Protein AF-A0A951DWJ8-F1 (afdb_monomer)

Radius of gyration: 20.62 Å; Cα contacts (8 Å, |Δi|>4): 208; chains: 1; bounding box: 48×26×53 Å

Solvent-accessible surface area (backbone atoms only — not comparable to f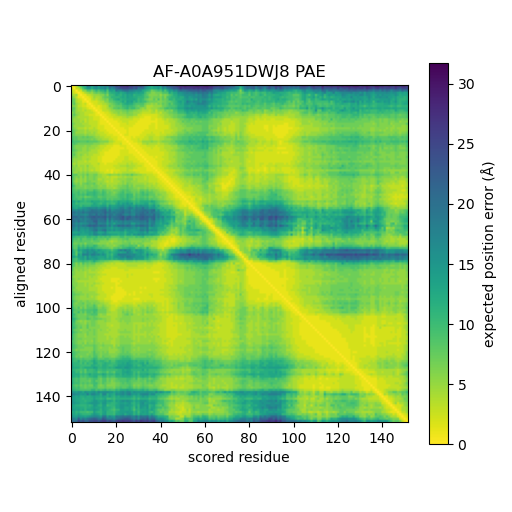ull-atom values): 9234 Å² total; per-residue (Å²): 127,90,69,82,64,92,55,100,53,69,90,73,55,72,63,57,41,81,41,41,30,18,66,40,88,88,47,69,80,45,73,48,76,40,51,54,81,75,57,70,46,52,50,75,41,76,47,38,56,50,19,37,93,81,66,75,49,86,77,86,77,83,63,33,48,64,56,92,42,63,52,74,41,66,50,40,96,85,71,39,35,66,57,48,49,52,54,48,25,62,74,69,64,32,61,41,73,55,82,70,72,86,80,65,48,58,62,52,52,30,51,50,38,48,49,54,52,52,51,49,35,72,74,62,37,84,85,64,64,84,73,84,50,50,51,39,59,74,68,68,52,33,51,54,42,40,65,79,45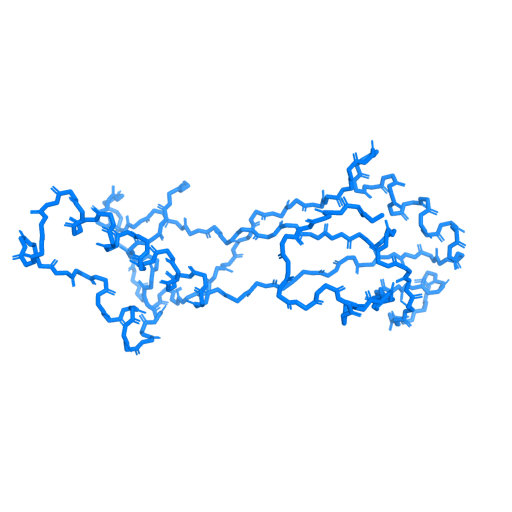,52,74,108

Mean predicted aligned error: 7.25 Å

Sequence (152 aa):
MYFDLPSRRRNERPKLLPLKVKLTPDAEWSFIDVDQEVYPFLVLLPLFRMPDDLSGYTTSGNRGAVAQRFWIRGASFRDGITRHLDILAAKLKVAAIEPQGSASVPEFIRMLAKIAHAFAVAELGLNAFSPLLMPIIRDDETSNCAQHIGGV

Nearest PDB structures (foldseek):
  7tlf-assembly2_E  TM=2.782E-01  e=8.688E+00  Proteomonas sulcata

pLDDT: mean 84.71, std 10.57, range [49.44, 98.06]

Secondary structure (DSSP, 8-state):
-------TTGGG--SEEEEEEESSTTSPEEEEEEETTT--EEEEEEE-PPPHHHH-----S---S--SEEEEEEE-TTT-HHHHHHHHHHHHT-SEEE------HHHHHHHHHHHHHHHHHHHH-TTSS--TTHHHHHS---TTGGGTS---

Structure (mmCIF, N/CA/C/O backbone):
data_AF-A0A951DWJ8-F1
#
_entry.id   AF-A0A951DWJ8-F1
#
loop_
_atom_site.group_PDB
_atom_site.id
_atom_site.type_symbol
_atom_site.label_atom_id
_atom_site.label_alt_id
_atom_site.label_comp_id
_atom_site.label_asym_id
_atom_site.label_entity_id
_atom_site.label_seq_id
_atom_site.pdbx_PDB_ins_code
_atom_site.Cartn_x
_atom_site.Cartn_y
_atom_site.Cartn_z
_atom_site.occupancy
_atom_site.B_iso_or_equiv
_atom_site.auth_seq_id
_atom_site.auth_comp_id
_atom_site.auth_asym_id
_atom_site.auth_atom_id
_atom_site.pdbx_PDB_model_num
ATOM 1 N N . MET A 1 1 ? -9.787 -5.266 -21.535 1.00 49.44 1 MET A N 1
ATOM 2 C CA . MET A 1 1 ? -9.957 -4.562 -20.241 1.00 49.44 1 MET A CA 1
ATOM 3 C C . MET A 1 1 ? -9.661 -5.526 -19.092 1.00 49.44 1 MET A C 1
ATOM 5 O O . MET A 1 1 ? -10.493 -6.368 -18.790 1.00 49.44 1 MET A O 1
ATOM 9 N N . TYR A 1 2 ? -8.466 -5.457 -18.496 1.00 51.22 2 TYR A N 1
ATOM 10 C CA . TYR A 1 2 ? -7.909 -6.560 -17.690 1.00 51.22 2 TYR A CA 1
ATOM 11 C C . TYR A 1 2 ? -8.561 -6.784 -16.308 1.00 51.22 2 TYR A C 1
ATOM 13 O O . TYR A 1 2 ? -8.383 -7.841 -15.720 1.00 51.22 2 TYR A O 1
ATOM 21 N N . PHE A 1 3 ? -9.338 -5.829 -15.790 1.00 58.72 3 PHE A N 1
ATOM 22 C CA . PHE A 1 3 ? -9.791 -5.901 -14.395 1.00 58.72 3 PHE A CA 1
ATOM 23 C C . PHE A 1 3 ? -11.293 -5.8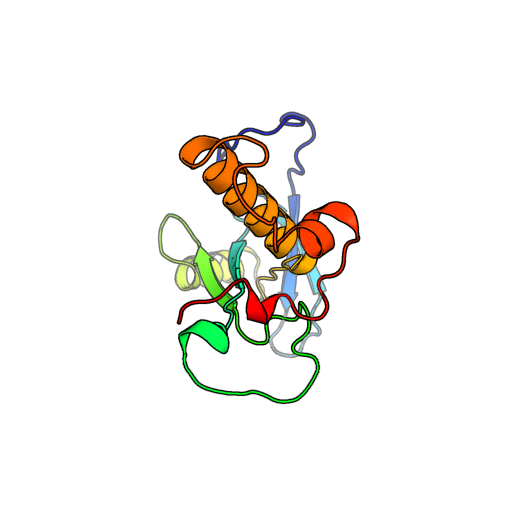96 -14.185 1.00 58.72 3 PHE A C 1
ATOM 25 O O . PHE A 1 3 ? -11.727 -6.324 -13.125 1.00 58.72 3 PHE A O 1
ATOM 32 N N . ASP A 1 4 ? -12.054 -5.339 -15.133 1.00 66.00 4 ASP A N 1
ATOM 33 C CA . ASP A 1 4 ? -13.492 -5.034 -15.022 1.00 66.00 4 ASP A CA 1
ATOM 34 C C . ASP A 1 4 ? -13.969 -4.618 -13.613 1.00 66.00 4 ASP A C 1
ATOM 36 O O . ASP A 1 4 ? -15.118 -4.827 -13.233 1.00 66.00 4 ASP A O 1
ATOM 40 N N . LEU A 1 5 ? -13.068 -4.022 -12.817 1.00 71.25 5 LEU A N 1
ATOM 41 C CA . LEU A 1 5 ? -13.343 -3.755 -11.417 1.00 71.25 5 LEU A CA 1
ATOM 42 C C . LEU A 1 5 ? -14.480 -2.742 -11.360 1.00 71.25 5 LEU A C 1
ATOM 44 O O . LEU A 1 5 ? -14.496 -1.814 -12.181 1.00 71.25 5 LEU A O 1
ATOM 48 N N . PRO A 1 6 ? -15.421 -2.872 -10.415 1.00 76.25 6 PRO A N 1
ATOM 49 C CA . PRO A 1 6 ? -16.491 -1.905 -10.271 1.00 76.25 6 PRO A CA 1
ATOM 50 C C . PRO A 1 6 ? -15.894 -0.507 -10.102 1.00 76.25 6 PRO A C 1
ATOM 52 O O . PRO A 1 6 ? -15.059 -0.264 -9.235 1.00 76.25 6 PRO A O 1
ATOM 55 N N . SER A 1 7 ? -16.303 0.435 -10.947 1.00 78.81 7 SER A N 1
ATOM 56 C CA . SER A 1 7 ? -15.951 1.841 -10.763 1.00 78.81 7 SER A CA 1
ATOM 57 C C . SER A 1 7 ? -17.158 2.693 -11.071 1.00 78.81 7 SER A C 1
ATOM 59 O O . SER A 1 7 ? -17.805 2.512 -12.102 1.00 78.81 7 SER A O 1
ATOM 61 N N . ARG A 1 8 ? -17.398 3.679 -10.207 1.00 83.56 8 ARG A N 1
ATOM 62 C CA . ARG A 1 8 ? -18.429 4.702 -10.410 1.00 83.56 8 ARG A CA 1
ATOM 63 C C . ARG A 1 8 ? -18.124 5.597 -11.621 1.00 83.56 8 ARG A C 1
ATOM 65 O O . ARG A 1 8 ? -19.014 6.294 -12.081 1.00 83.56 8 ARG A O 1
ATOM 72 N N . ARG A 1 9 ? -16.889 5.563 -12.143 1.00 85.06 9 ARG A N 1
ATOM 73 C CA . ARG A 1 9 ? -16.386 6.399 -13.247 1.00 85.06 9 ARG A CA 1
ATOM 74 C C . ARG A 1 9 ? -15.771 5.554 -14.370 1.00 85.06 9 ARG A C 1
ATOM 76 O O . ARG A 1 9 ? -14.640 5.776 -14.785 1.00 85.06 9 ARG A O 1
ATOM 83 N N . ARG A 1 10 ? -16.488 4.526 -14.846 1.00 82.38 10 ARG A N 1
ATOM 84 C CA . ARG A 1 10 ? -15.976 3.577 -15.861 1.00 82.38 10 ARG A CA 1
ATOM 85 C C . ARG A 1 10 ? -15.548 4.251 -17.171 1.00 82.38 10 ARG A C 1
ATOM 87 O O . ARG A 1 10 ? -14.525 3.865 -17.728 1.00 82.38 10 ARG A O 1
ATOM 94 N N . ASN A 1 11 ? -16.301 5.254 -17.621 1.00 84.31 11 ASN A N 1
ATOM 95 C CA . ASN A 1 11 ? -16.053 5.953 -18.887 1.00 84.31 11 ASN A CA 1
ATOM 96 C C . ASN A 1 11 ? -14.949 7.021 -18.788 1.00 84.31 11 ASN A C 1
ATOM 98 O O . ASN A 1 11 ? -14.419 7.435 -19.810 1.00 84.31 11 ASN A O 1
ATOM 102 N N . GLU A 1 12 ? -14.582 7.435 -17.572 1.00 86.62 12 GLU A N 1
ATOM 103 C CA . GLU A 1 12 ? -13.548 8.450 -17.307 1.00 86.62 12 GLU A CA 1
ATOM 104 C C . GLU A 1 12 ? -12.203 7.819 -16.909 1.00 86.62 12 GLU A C 1
ATOM 106 O O . GLU A 1 12 ? -11.296 8.508 -16.446 1.00 86.62 12 GLU A O 1
ATOM 111 N N . ARG A 1 13 ? -12.062 6.493 -17.033 1.00 82.38 13 ARG A N 1
ATOM 112 C CA . ARG A 1 13 ? -10.821 5.812 -16.653 1.00 82.38 13 ARG A CA 1
ATOM 113 C C . ARG A 1 13 ? -9.667 6.267 -17.551 1.00 82.38 13 ARG A C 1
ATOM 115 O O . ARG A 1 13 ? -9.837 6.289 -18.775 1.00 82.38 13 ARG A O 1
ATOM 122 N N . PRO A 1 14 ? -8.488 6.563 -16.977 1.00 87.94 14 PRO A N 1
ATOM 123 C CA . PRO A 1 14 ? -7.316 6.895 -17.769 1.00 87.94 14 PRO A CA 1
ATOM 124 C C . PRO A 1 14 ? -6.957 5.713 -18.675 1.00 87.94 14 PRO A C 1
ATOM 126 O O . PRO A 1 14 ? -6.892 4.567 -18.235 1.00 87.94 14 PRO A O 1
ATOM 129 N N . LYS A 1 15 ? -6.762 5.992 -19.967 1.00 89.25 15 LYS A N 1
ATOM 130 C CA . LYS A 1 15 ? -6.335 4.974 -20.941 1.00 89.25 15 LYS A CA 1
ATOM 131 C C . LYS A 1 15 ? -4.836 4.708 -20.853 1.00 89.25 15 LYS A C 1
ATOM 133 O O . LYS A 1 15 ? -4.413 3.577 -21.068 1.00 89.25 15 LYS A O 1
ATOM 138 N N . LEU A 1 16 ? -4.080 5.746 -20.508 1.00 92.88 16 LEU A N 1
ATOM 139 C CA . LEU A 1 16 ? -2.637 5.727 -20.343 1.00 92.88 16 LEU A CA 1
ATOM 140 C C . LEU A 1 16 ? -2.283 6.000 -18.882 1.00 92.88 16 LEU A C 1
ATOM 142 O O . LEU A 1 16 ? -2.968 6.777 -18.214 1.00 92.88 16 LEU A O 1
ATOM 146 N N . LEU A 1 17 ? -1.230 5.355 -18.399 1.00 91.38 17 LEU A N 1
ATOM 147 C CA . LEU A 1 17 ? -0.702 5.516 -17.051 1.00 91.38 17 LEU A CA 1
ATOM 148 C C . LEU A 1 17 ? 0.803 5.819 -17.119 1.00 91.38 17 LEU A C 1
ATOM 150 O O . LEU A 1 17 ? 1.507 5.166 -17.897 1.00 91.38 17 LEU A O 1
ATOM 154 N N . PRO A 1 18 ? 1.308 6.753 -16.294 1.00 93.88 18 PRO A N 1
ATOM 155 C CA . PRO A 1 18 ? 2.718 7.107 -16.288 1.00 93.88 18 PRO A CA 1
ATOM 156 C C . PRO A 1 18 ? 3.539 5.981 -15.656 1.00 93.88 18 PRO A C 1
ATOM 158 O O . PRO A 1 18 ? 3.323 5.581 -14.506 1.00 93.88 18 PRO A O 1
ATOM 161 N N . LEU A 1 19 ? 4.495 5.458 -16.415 1.00 93.62 19 LEU A N 1
ATOM 162 C CA . LEU A 1 19 ? 5.419 4.415 -15.999 1.00 93.62 19 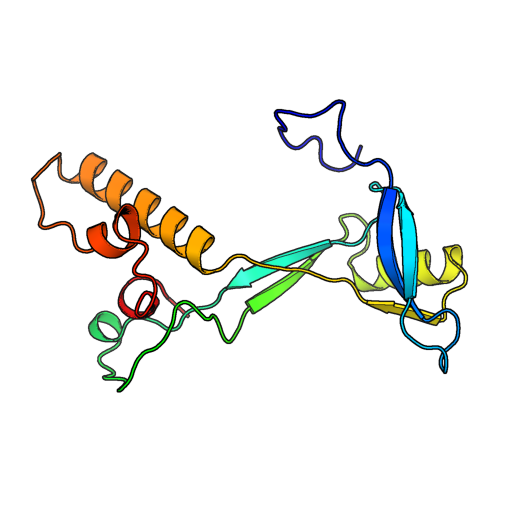LEU A CA 1
ATOM 163 C C . LEU A 1 19 ? 6.821 4.997 -15.850 1.00 93.62 19 LEU A C 1
ATOM 165 O O . LEU A 1 19 ? 7.350 5.606 -16.780 1.00 93.62 19 LEU A O 1
ATOM 169 N N . LYS A 1 20 ? 7.431 4.785 -14.683 1.00 96.38 20 LYS A N 1
ATOM 170 C CA . LYS A 1 20 ? 8.785 5.256 -14.399 1.00 96.38 20 LYS A CA 1
ATOM 171 C C . LYS A 1 20 ? 9.821 4.328 -15.035 1.00 96.38 20 LYS A C 1
ATOM 173 O O . LYS A 1 20 ? 9.809 3.119 -14.795 1.00 96.38 20 LYS A O 1
ATOM 178 N N . VAL A 1 21 ? 10.715 4.891 -15.844 1.00 97.25 21 VAL A N 1
ATOM 179 C CA . VAL A 1 21 ? 11.679 4.144 -16.665 1.00 97.25 21 VAL A CA 1
ATOM 180 C C . VAL A 1 21 ? 13.049 4.811 -16.727 1.00 97.25 21 VAL A C 1
ATOM 182 O O . VAL A 1 21 ? 13.182 6.023 -16.545 1.00 97.25 21 VAL A O 1
ATOM 185 N N . LYS A 1 22 ? 14.064 4.013 -17.053 1.00 98.06 22 LYS A N 1
ATOM 186 C CA . LYS A 1 22 ? 15.365 4.483 -17.537 1.00 98.06 22 LYS A CA 1
ATOM 187 C C . LYS A 1 22 ? 15.482 4.211 -19.028 1.00 98.06 22 LYS A C 1
ATOM 189 O O . LYS A 1 22 ? 15.389 3.057 -19.440 1.00 98.06 22 LYS A O 1
ATOM 194 N N . LEU A 1 23 ? 15.723 5.245 -19.832 1.00 95.81 23 LEU A N 1
ATOM 195 C CA . LEU A 1 23 ? 15.866 5.093 -21.287 1.00 95.81 23 LEU A CA 1
ATOM 196 C C . LEU A 1 23 ? 17.153 4.338 -21.661 1.00 95.81 23 LEU A C 1
ATOM 198 O O . LEU A 1 23 ? 17.124 3.453 -22.509 1.00 95.81 23 LEU A O 1
ATOM 202 N N . THR A 1 24 ? 18.258 4.631 -20.979 1.00 96.38 24 THR A N 1
ATOM 203 C CA . THR A 1 24 ? 19.537 3.905 -21.063 1.00 96.38 24 THR A CA 1
ATOM 204 C C . THR A 1 24 ? 20.021 3.558 -19.647 1.00 96.38 24 THR A C 1
ATOM 206 O O . THR A 1 24 ? 19.495 4.126 -18.686 1.00 96.38 24 THR A O 1
ATOM 209 N N . PRO A 1 25 ? 20.992 2.640 -19.464 1.00 95.38 25 PRO A N 1
ATOM 210 C CA . PRO A 1 25 ? 21.466 2.259 -18.126 1.00 95.38 25 PRO A CA 1
ATOM 211 C C . PRO A 1 25 ? 21.935 3.451 -17.270 1.00 95.38 25 PRO A C 1
ATOM 213 O O . PRO A 1 25 ? 21.629 3.518 -16.072 1.00 95.38 25 PRO A O 1
ATOM 216 N N . ASP A 1 26 ? 22.583 4.421 -17.920 1.00 96.81 26 ASP A N 1
ATOM 217 C CA . ASP A 1 26 ? 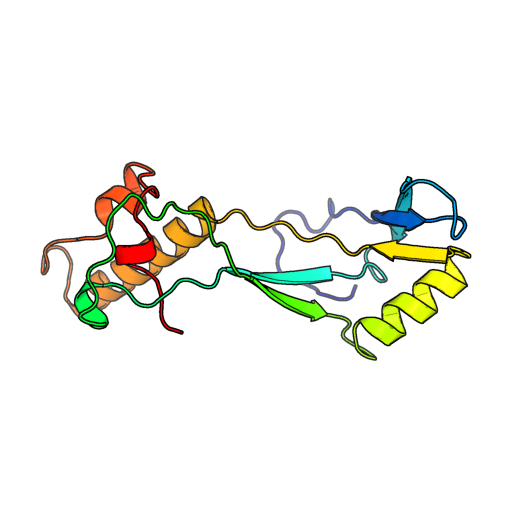23.171 5.612 -17.294 1.00 96.81 26 ASP A CA 1
ATOM 218 C C . ASP A 1 26 ? 22.234 6.832 -17.288 1.00 96.81 26 ASP A C 1
ATOM 220 O O . ASP A 1 26 ? 22.588 7.879 -16.753 1.00 96.81 26 ASP A O 1
ATOM 224 N N . ALA A 1 27 ? 21.040 6.725 -17.879 1.00 96.62 27 ALA A N 1
ATOM 225 C CA . ALA A 1 27 ? 20.072 7.815 -17.877 1.00 96.62 27 ALA A CA 1
ATOM 226 C C . ALA A 1 27 ? 19.426 8.011 -16.498 1.00 96.62 27 ALA A C 1
ATOM 228 O O . ALA A 1 27 ? 19.246 7.069 -15.716 1.00 96.62 27 ALA A O 1
ATOM 229 N N . GLU A 1 28 ? 18.986 9.245 -16.259 1.00 97.69 28 GLU A N 1
ATOM 230 C CA . GLU A 1 28 ? 18.088 9.576 -15.160 1.00 97.69 28 GLU A CA 1
ATOM 231 C C . GLU A 1 28 ? 16.715 8.917 -15.331 1.00 97.69 28 GLU A C 1
ATOM 233 O O . GLU A 1 28 ? 16.264 8.601 -16.440 1.00 97.69 28 GLU A O 1
ATOM 238 N N . TRP A 1 29 ? 16.030 8.724 -14.205 1.00 96.94 29 TRP A N 1
ATOM 239 C CA . TRP A 1 29 ? 14.657 8.238 -14.222 1.00 96.94 29 TRP A CA 1
ATOM 240 C C . TRP A 1 29 ? 13.723 9.271 -14.853 1.00 96.94 29 TRP A C 1
ATOM 242 O O . TRP A 1 29 ? 13.735 10.449 -14.503 1.00 96.94 29 TRP A O 1
ATOM 252 N N . SER A 1 30 ? 12.860 8.803 -15.744 1.00 97.12 30 SER A N 1
ATOM 253 C CA . SER A 1 30 ? 11.838 9.604 -16.419 1.00 97.12 30 SER A CA 1
ATOM 254 C C . SER A 1 30 ? 10.511 8.849 -16.444 1.00 97.12 30 SER A C 1
ATOM 256 O O . SER A 1 30 ? 10.431 7.712 -15.976 1.00 97.12 30 SER A O 1
ATOM 258 N N . PHE A 1 31 ? 9.461 9.481 -16.963 1.00 96.62 31 PHE A N 1
ATOM 259 C CA . PHE A 1 31 ? 8.147 8.862 -17.106 1.00 96.62 31 PHE A CA 1
ATOM 260 C C . PHE A 1 31 ? 7.767 8.755 -18.575 1.00 96.62 31 PHE A C 1
ATOM 262 O O . PHE A 1 31 ? 7.964 9.697 -19.344 1.00 96.62 31 PHE A O 1
ATOM 269 N N . ILE A 1 32 ? 7.193 7.614 -18.939 1.00 95.69 32 ILE A N 1
ATOM 270 C CA . ILE A 1 32 ? 6.546 7.398 -20.231 1.00 95.69 32 ILE A CA 1
ATOM 271 C C . ILE A 1 32 ? 5.122 6.906 -20.007 1.00 95.69 32 ILE A C 1
ATOM 273 O O . ILE A 1 32 ? 4.866 6.110 -19.105 1.00 95.69 32 ILE A O 1
ATOM 277 N N . ASP A 1 33 ? 4.198 7.367 -20.836 1.00 95.50 33 ASP A N 1
ATOM 278 C CA . ASP A 1 33 ? 2.810 6.929 -20.780 1.00 95.50 33 ASP A CA 1
ATOM 279 C C . ASP A 1 33 ? 2.650 5.578 -21.483 1.00 95.50 33 ASP A C 1
ATOM 281 O O . ASP A 1 33 ? 3.075 5.399 -22.626 1.00 95.50 33 ASP A O 1
ATOM 285 N N . VAL A 1 34 ? 2.024 4.614 -20.805 1.00 92.50 34 VAL A N 1
ATOM 286 C CA . VAL A 1 34 ? 1.741 3.281 -21.360 1.00 92.50 34 VA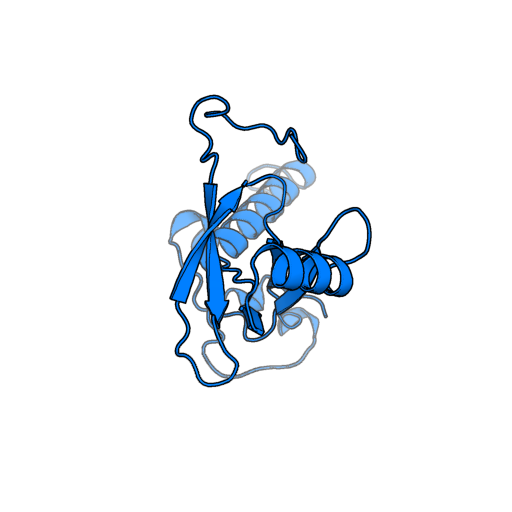L A CA 1
ATOM 287 C C . VAL A 1 34 ? 0.273 2.921 -21.187 1.00 92.50 34 VAL A C 1
ATOM 289 O O . VAL A 1 34 ? -0.376 3.374 -20.244 1.00 92.50 34 VAL A O 1
ATOM 292 N N . ASP A 1 35 ? -0.257 2.076 -22.071 1.00 90.75 35 ASP A N 1
ATOM 293 C CA . ASP A 1 35 ? -1.636 1.602 -21.960 1.00 90.75 35 ASP A CA 1
ATOM 294 C C . ASP A 1 35 ? -1.898 0.938 -20.604 1.00 90.75 35 ASP A C 1
ATOM 296 O O . ASP A 1 35 ? -1.147 0.064 -20.159 1.00 90.75 35 ASP A O 1
ATOM 300 N N . GLN A 1 36 ? -3.031 1.280 -19.986 1.00 86.25 36 GLN A N 1
ATOM 301 C CA . GLN A 1 36 ? -3.465 0.693 -18.713 1.00 86.25 36 GLN A CA 1
ATOM 302 C C . GLN A 1 36 ? -3.521 -0.846 -18.749 1.00 86.25 36 GLN A C 1
ATOM 304 O O . GLN A 1 36 ? -3.425 -1.494 -17.713 1.00 86.25 36 GLN A O 1
ATOM 309 N N . GLU A 1 37 ? -3.693 -1.449 -19.932 1.00 83.25 37 GLU A N 1
ATOM 310 C CA . GLU A 1 37 ? -3.798 -2.904 -20.093 1.00 83.25 37 GLU A CA 1
ATOM 311 C C . GLU A 1 37 ? -2.462 -3.634 -19.934 1.00 83.25 37 GLU A C 1
ATOM 313 O O . GLU A 1 37 ? -2.458 -4.828 -19.636 1.00 83.25 37 GLU A O 1
ATOM 318 N N . VAL A 1 38 ? -1.343 -2.932 -20.127 1.00 85.31 38 VAL A N 1
ATOM 319 C CA . VAL A 1 38 ? 0.013 -3.478 -19.964 1.00 85.31 38 VAL A CA 1
ATOM 320 C C . VAL A 1 38 ? 0.729 -2.896 -18.748 1.00 85.31 38 VAL A C 1
ATOM 322 O O . VAL A 1 38 ? 1.869 -3.273 -18.481 1.00 85.31 38 VAL A O 1
ATOM 325 N N . TYR A 1 39 ? 0.088 -1.993 -18.007 1.00 88.12 39 TYR A N 1
ATOM 326 C CA . TYR A 1 39 ? 0.700 -1.337 -16.861 1.00 88.12 39 TYR A CA 1
ATOM 327 C C . TYR A 1 39 ? 0.988 -2.341 -15.727 1.00 88.12 39 TYR A C 1
ATOM 329 O O . TYR A 1 39 ? 0.068 -3.035 -15.278 1.00 88.12 39 TYR A O 1
ATOM 337 N N . PRO A 1 40 ? 2.241 -2.445 -15.242 1.00 87.25 40 PRO A N 1
ATOM 338 C CA . PRO A 1 40 ? 2.562 -3.273 -14.086 1.00 87.25 40 PRO A CA 1
ATOM 339 C C . PRO A 1 40 ? 2.053 -2.606 -12.806 1.00 87.25 40 PRO A C 1
ATOM 341 O O . PRO A 1 40 ? 2.274 -1.418 -12.600 1.00 87.25 40 PRO A O 1
ATOM 344 N N . PHE A 1 41 ? 1.431 -3.361 -11.903 1.00 81.75 41 PHE A N 1
ATOM 345 C CA . PHE A 1 41 ? 0.973 -2.819 -10.622 1.00 81.75 41 PHE A CA 1
ATOM 346 C C . PHE A 1 41 ? 1.500 -3.638 -9.444 1.00 81.75 41 PHE A C 1
ATOM 348 O O . PHE A 1 41 ? 1.787 -4.837 -9.542 1.00 81.75 41 PHE A O 1
ATOM 355 N N . LEU A 1 42 ? 1.636 -2.951 -8.313 1.00 85.56 42 LEU A N 1
ATOM 356 C CA . LEU A 1 42 ? 2.030 -3.535 -7.041 1.00 85.56 42 LEU A CA 1
ATOM 357 C C . LEU A 1 42 ? 0.812 -3.584 -6.122 1.00 85.56 42 LEU A C 1
ATOM 359 O O . LEU A 1 42 ? 0.118 -2.585 -5.942 1.00 85.56 42 LEU A O 1
ATOM 363 N N . VAL A 1 43 ? 0.580 -4.739 -5.508 1.00 83.88 43 VAL A N 1
ATOM 364 C CA . VAL A 1 43 ? -0.312 -4.851 -4.356 1.00 83.88 43 VAL A CA 1
ATOM 365 C C . VAL A 1 43 ? 0.537 -4.675 -3.108 1.00 83.88 43 VAL A C 1
ATOM 367 O O . VAL A 1 43 ? 1.491 -5.426 -2.885 1.00 83.88 43 VAL A O 1
ATOM 370 N N . LEU A 1 44 ? 0.192 -3.663 -2.317 1.00 85.56 44 LEU A N 1
ATOM 371 C CA . LEU A 1 44 ? 0.857 -3.322 -1.069 1.00 85.56 44 LEU A CA 1
ATOM 372 C C . LEU A 1 44 ? -0.088 -3.603 0.094 1.00 85.56 44 LEU A C 1
ATOM 374 O O . LEU A 1 44 ? -1.211 -3.103 0.114 1.00 85.56 44 LEU A O 1
ATOM 378 N N . LEU A 1 45 ? 0.385 -4.362 1.077 1.00 85.31 45 LEU A N 1
ATOM 379 C CA . LEU A 1 45 ? -0.294 -4.528 2.357 1.00 85.31 45 LEU A CA 1
ATOM 380 C C . LEU A 1 45 ? 0.646 -4.085 3.481 1.00 85.31 45 LEU A C 1
ATOM 382 O O . LEU A 1 45 ? 1.736 -4.652 3.601 1.00 85.31 45 LEU A O 1
ATOM 386 N N . PRO A 1 46 ? 0.276 -3.075 4.289 1.00 85.44 46 PRO A N 1
ATOM 387 C CA . PRO A 1 46 ? 1.082 -2.685 5.437 1.00 85.44 46 PRO A CA 1
ATOM 388 C C . PRO A 1 46 ? 1.117 -3.828 6.455 1.00 85.44 46 PRO A C 1
ATOM 390 O O . PRO A 1 46 ? 0.088 -4.424 6.773 1.00 85.44 46 PRO A O 1
ATOM 393 N N . LEU A 1 47 ? 2.310 -4.135 6.959 1.00 83.25 47 LEU A N 1
ATOM 394 C CA . LEU A 1 47 ? 2.517 -5.137 7.996 1.00 83.25 47 LEU A CA 1
ATOM 395 C C . LEU A 1 47 ? 2.761 -4.438 9.329 1.00 83.25 47 LEU A C 1
ATOM 397 O O . LEU A 1 47 ? 3.743 -3.711 9.492 1.00 83.25 47 LEU A O 1
ATOM 401 N N . PHE A 1 48 ? 1.885 -4.715 10.288 1.00 80.38 48 PHE A N 1
ATOM 402 C CA . PHE A 1 48 ? 2.011 -4.247 11.662 1.00 80.38 48 PHE A CA 1
ATOM 403 C C . PHE A 1 48 ? 2.393 -5.411 12.573 1.00 80.38 48 PHE A C 1
ATOM 405 O O . PHE A 1 48 ? 1.934 -6.541 12.386 1.00 80.38 48 PHE A O 1
ATOM 412 N N . ARG A 1 49 ? 3.246 -5.129 13.561 1.00 77.44 49 ARG A N 1
ATOM 413 C CA . ARG A 1 49 ? 3.555 -6.092 14.625 1.00 77.44 49 ARG A CA 1
ATOM 414 C C . ARG A 1 49 ? 2.306 -6.361 15.457 1.00 77.44 49 ARG A C 1
ATOM 416 O O . ARG A 1 49 ? 1.443 -5.496 15.545 1.00 77.44 49 ARG A O 1
ATOM 423 N N . MET A 1 50 ? 2.245 -7.541 16.070 1.00 83.25 50 MET A N 1
ATOM 424 C CA . MET A 1 50 ? 1.196 -7.871 17.033 1.00 83.25 50 MET A CA 1
ATOM 425 C C . MET A 1 50 ? 1.118 -6.796 18.137 1.00 83.25 50 MET A C 1
ATOM 427 O O . MET A 1 50 ? 2.176 -6.364 18.609 1.00 83.25 50 MET A O 1
ATOM 431 N N . PRO A 1 51 ? -0.092 -6.374 18.554 1.00 84.25 51 PRO A N 1
ATOM 432 C CA . PRO A 1 51 ? -0.269 -5.492 19.699 1.00 84.25 51 PRO A CA 1
ATOM 433 C C . PRO A 1 51 ? 0.437 -5.983 20.963 1.00 84.25 51 PRO A C 1
ATOM 435 O O . PRO A 1 51 ? 0.566 -7.188 21.201 1.00 84.25 51 PRO A O 1
ATOM 438 N N . ASP A 1 52 ? 0.860 -5.036 21.795 1.00 83.69 52 ASP A N 1
ATOM 439 C CA . ASP A 1 52 ? 1.609 -5.318 23.026 1.00 83.69 52 ASP A CA 1
ATOM 440 C C . ASP A 1 52 ? 0.752 -6.123 24.007 1.00 83.69 52 ASP A C 1
ATOM 442 O O . ASP A 1 52 ? 1.181 -7.166 24.495 1.00 83.69 52 ASP A O 1
ATOM 446 N N . ASP A 1 53 ? -0.510 -5.723 24.169 1.00 81.38 53 ASP A N 1
ATOM 447 C CA . ASP A 1 53 ? -1.478 -6.390 25.047 1.00 81.38 53 ASP A CA 1
ATOM 448 C C . ASP A 1 53 ? -1.724 -7.862 24.675 1.00 81.38 53 ASP A C 1
ATOM 450 O O . ASP A 1 53 ? -2.072 -8.669 25.533 1.00 81.38 53 ASP A O 1
ATOM 454 N N . LEU A 1 54 ? -1.526 -8.231 23.404 1.00 83.38 54 LEU A N 1
ATOM 455 C CA . LEU A 1 54 ? -1.695 -9.609 22.931 1.00 83.38 54 LEU A CA 1
ATOM 456 C C . LEU A 1 54 ? -0.385 -10.401 22.883 1.00 83.38 54 LEU A C 1
ATOM 458 O O . LEU A 1 54 ? -0.415 -11.629 22.830 1.00 83.38 54 LEU A O 1
ATOM 462 N N . SER A 1 55 ? 0.758 -9.719 22.859 1.00 82.62 55 SER A N 1
ATOM 463 C CA . SER A 1 55 ? 2.079 -10.344 22.737 1.00 82.62 55 SER A CA 1
ATOM 464 C C . SER A 1 55 ? 2.860 -10.384 24.052 1.00 82.62 55 SER A C 1
ATOM 466 O O . SER A 1 55 ? 3.851 -11.104 24.150 1.00 82.62 55 SER A O 1
ATOM 468 N N . GLY A 1 56 ? 2.427 -9.634 25.070 1.00 79.88 56 GLY A N 1
ATOM 469 C CA . GLY A 1 56 ? 3.093 -9.524 26.370 1.00 79.88 56 GLY A CA 1
ATOM 470 C C . GLY A 1 56 ? 4.366 -8.669 26.352 1.00 79.88 56 GLY A C 1
ATOM 471 O O . GLY A 1 56 ? 4.990 -8.481 27.396 1.00 79.88 56 GLY A O 1
ATOM 472 N N . TYR A 1 57 ? 4.760 -8.134 25.193 1.00 78.50 57 TYR A N 1
ATOM 473 C CA . TYR A 1 57 ? 5.876 -7.200 25.075 1.00 78.50 57 TYR A CA 1
ATOM 474 C C . TYR A 1 57 ? 5.394 -5.782 25.346 1.00 78.50 57 TYR A C 1
ATOM 476 O O . TYR A 1 57 ? 4.359 -5.386 24.837 1.00 78.50 57 TYR A O 1
ATOM 484 N N . THR A 1 58 ? 6.161 -4.991 26.091 1.00 76.44 58 THR A N 1
ATOM 485 C CA . THR A 1 58 ? 5.911 -3.551 26.247 1.00 76.44 58 THR A CA 1
ATOM 486 C C . THR A 1 58 ? 6.925 -2.778 25.421 1.00 76.44 58 THR A C 1
ATOM 488 O O . THR A 1 58 ? 8.114 -2.733 25.737 1.00 76.44 58 THR A O 1
ATOM 491 N N . THR A 1 59 ? 6.458 -2.170 24.337 1.00 71.62 59 THR A N 1
ATOM 492 C CA . THR A 1 59 ? 7.268 -1.300 23.488 1.00 71.62 59 THR A CA 1
ATOM 493 C C . THR A 1 59 ? 7.066 0.145 23.938 1.00 71.62 59 THR A C 1
ATOM 495 O O . THR A 1 59 ? 5.937 0.625 24.006 1.00 71.62 59 THR A O 1
ATOM 498 N N . SER A 1 60 ? 8.146 0.866 24.244 1.00 69.06 60 SER A N 1
ATOM 499 C CA . SER A 1 60 ? 8.060 2.289 24.589 1.00 69.06 60 SER A CA 1
ATOM 500 C C . SER A 1 60 ? 7.992 3.176 23.337 1.00 69.06 60 SER A C 1
ATOM 502 O O . SER A 1 60 ? 8.615 2.890 22.314 1.00 69.06 60 SER A O 1
ATOM 504 N N . GLY A 1 61 ? 7.250 4.285 23.432 1.00 68.25 61 GLY A N 1
ATOM 505 C CA . GLY A 1 61 ? 7.194 5.331 22.405 1.00 68.25 61 GLY A CA 1
ATOM 506 C C . GLY A 1 61 ? 5.978 5.286 21.473 1.00 68.25 61 GLY A C 1
ATOM 507 O O . GLY A 1 61 ? 5.144 4.383 21.518 1.00 68.25 61 GLY A O 1
ATOM 508 N N . ASN A 1 62 ? 5.870 6.317 20.632 1.00 63.75 62 ASN A N 1
ATOM 509 C CA . ASN A 1 62 ? 4.804 6.457 19.645 1.00 63.75 62 ASN A CA 1
ATOM 510 C C . ASN A 1 62 ? 5.120 5.591 18.414 1.00 63.75 62 ASN A C 1
ATOM 512 O O . ASN A 1 62 ? 6.131 5.818 17.748 1.00 63.75 62 ASN A O 1
ATOM 516 N N . ARG A 1 63 ? 4.280 4.591 18.122 1.00 70.31 63 ARG A N 1
ATOM 517 C CA . ARG A 1 63 ? 4.528 3.638 17.023 1.00 70.31 63 ARG A CA 1
ATOM 518 C C . ARG A 1 63 ? 4.098 4.151 15.650 1.00 70.31 63 ARG A C 1
ATOM 520 O O . ARG A 1 63 ? 4.545 3.613 14.640 1.00 70.31 63 ARG A O 1
ATOM 527 N N . GLY A 1 64 ? 3.319 5.226 15.609 1.00 65.25 64 GLY A N 1
ATOM 528 C CA . GLY A 1 64 ? 2.819 5.836 14.385 1.00 65.25 64 GLY A CA 1
ATOM 529 C C . GLY A 1 64 ? 1.766 4.989 13.665 1.00 65.25 64 GLY A C 1
ATOM 530 O O . GLY A 1 64 ? 1.642 3.781 13.861 1.00 65.25 64 GLY A O 1
ATOM 531 N N . ALA A 1 65 ? 1.095 5.632 12.709 1.00 63.09 65 ALA A N 1
ATOM 532 C CA . ALA A 1 65 ? 0.398 4.960 11.611 1.00 63.09 65 ALA A CA 1
ATOM 533 C C . ALA A 1 65 ? 1.370 4.380 10.572 1.00 63.09 65 ALA A C 1
ATOM 535 O O . ALA A 1 65 ? 0.954 3.814 9.567 1.00 63.09 65 ALA A O 1
ATOM 536 N N . VAL A 1 66 ? 2.675 4.596 10.751 1.00 65.25 66 VAL A N 1
ATOM 537 C CA . VAL A 1 66 ? 3.684 4.330 9.733 1.00 65.25 66 VAL A CA 1
ATOM 538 C C . VAL A 1 66 ? 4.033 2.849 9.750 1.00 65.25 66 VAL A C 1
ATOM 540 O O . VAL A 1 66 ? 4.719 2.357 10.644 1.00 65.25 66 VAL A O 1
ATOM 543 N N . ALA A 1 67 ? 3.599 2.134 8.717 1.00 71.00 67 ALA A N 1
ATOM 544 C CA . ALA A 1 67 ? 4.090 0.792 8.465 1.00 71.00 67 ALA A CA 1
ATOM 545 C C . ALA A 1 67 ? 5.533 0.872 7.943 1.00 71.00 67 ALA A C 1
ATOM 547 O O . ALA A 1 67 ? 5.786 1.368 6.848 1.00 71.00 67 ALA A O 1
ATOM 548 N N . GLN A 1 68 ? 6.490 0.367 8.724 1.00 68.62 68 GLN A N 1
ATOM 549 C CA . GLN A 1 68 ? 7.890 0.254 8.289 1.00 68.62 68 GLN A CA 1
ATOM 550 C C . GLN A 1 68 ? 8.107 -0.907 7.310 1.00 68.62 68 GLN A C 1
ATOM 552 O O . GLN A 1 68 ? 9.146 -0.995 6.659 1.00 68.62 68 GLN A O 1
ATOM 557 N N . ARG A 1 69 ? 7.146 -1.834 7.229 1.00 79.38 69 ARG A N 1
ATOM 558 C CA . ARG A 1 69 ? 7.214 -3.018 6.376 1.00 79.38 69 ARG A CA 1
ATOM 559 C C . ARG A 1 69 ? 5.914 -3.155 5.606 1.00 79.38 69 ARG A C 1
ATOM 561 O O . ARG A 1 69 ? 4.832 -3.037 6.173 1.00 79.38 69 ARG A O 1
ATOM 568 N N . PHE A 1 70 ? 6.044 -3.462 4.326 1.00 84.31 70 PHE A N 1
ATOM 569 C CA . PHE A 1 70 ? 4.928 -3.821 3.471 1.00 84.31 70 PHE A CA 1
ATOM 570 C C . PHE A 1 70 ? 5.157 -5.229 2.948 1.00 84.31 70 PHE A C 1
ATOM 572 O O . PHE A 1 70 ? 6.267 -5.588 2.551 1.00 84.31 70 PHE A O 1
ATOM 579 N N . TRP A 1 71 ? 4.097 -6.021 2.919 1.00 84.19 71 TRP A N 1
ATOM 580 C CA . TRP A 1 71 ? 4.044 -7.151 2.020 1.00 84.19 71 TRP A CA 1
ATOM 581 C C . TRP A 1 71 ? 3.760 -6.604 0.628 1.00 84.19 71 TRP A C 1
ATOM 583 O O . TRP A 1 71 ? 2.737 -5.958 0.395 1.00 84.19 71 TRP A O 1
ATOM 593 N N . ILE A 1 72 ? 4.706 -6.826 -0.277 1.00 83.94 72 ILE A N 1
ATOM 594 C CA . ILE A 1 72 ? 4.633 -6.355 -1.653 1.00 83.94 72 ILE A CA 1
ATOM 595 C C . ILE A 1 72 ? 4.480 -7.575 -2.545 1.00 83.94 72 ILE A C 1
ATOM 597 O O . ILE A 1 72 ? 5.292 -8.506 -2.504 1.00 83.94 72 ILE A O 1
ATOM 601 N N . ARG A 1 73 ? 3.453 -7.561 -3.387 1.00 80.81 73 ARG A N 1
ATOM 602 C CA . ARG A 1 73 ? 3.372 -8.458 -4.535 1.00 80.81 73 ARG A CA 1
ATOM 603 C C . ARG A 1 73 ? 3.311 -7.637 -5.799 1.00 80.81 73 ARG A C 1
ATOM 605 O O . ARG A 1 73 ? 2.344 -6.919 -6.039 1.00 80.81 73 ARG A O 1
ATOM 612 N N . GLY A 1 74 ? 4.343 -7.793 -6.619 1.00 75.00 74 GLY A N 1
ATOM 613 C CA . GLY A 1 74 ? 4.229 -7.448 -8.022 1.00 75.00 74 GLY A CA 1
ATOM 614 C C . GLY A 1 74 ? 3.253 -8.411 -8.673 1.00 75.00 74 GLY A C 1
ATOM 615 O O . GLY A 1 74 ? 3.414 -9.629 -8.566 1.00 75.00 74 GLY A O 1
ATOM 616 N N . ALA A 1 75 ? 2.231 -7.869 -9.314 1.00 64.25 75 ALA A N 1
ATOM 617 C CA . ALA A 1 75 ? 1.231 -8.661 -9.992 1.00 64.25 75 ALA A CA 1
ATOM 618 C C . ALA A 1 75 ? 1.318 -8.413 -11.500 1.00 64.25 75 ALA A C 1
ATOM 620 O O . ALA A 1 75 ? 1.242 -7.288 -11.986 1.00 64.25 75 ALA A O 1
ATOM 621 N N . SER A 1 76 ? 1.469 -9.510 -12.237 1.00 64.50 76 SER A N 1
ATOM 622 C CA . SER A 1 76 ? 1.110 -9.618 -13.646 1.00 64.50 76 SER A CA 1
ATOM 623 C C . SER A 1 76 ? 0.342 -10.926 -13.792 1.00 64.50 76 SER A C 1
ATOM 625 O O . SER A 1 76 ? 0.820 -11.977 -13.368 1.00 64.50 76 SER A O 1
ATOM 627 N N . PHE A 1 77 ? -0.870 -10.864 -14.339 1.00 57.56 77 PHE A N 1
ATOM 628 C CA . PHE A 1 77 ? -1.812 -11.991 -14.345 1.00 57.56 77 PHE A CA 1
ATOM 629 C C . PHE A 1 77 ? -1.486 -13.096 -15.350 1.00 57.56 77 PHE A C 1
ATOM 631 O O . PHE A 1 77 ? -2.219 -14.080 -15.398 1.00 57.56 77 PHE A O 1
ATOM 638 N N . ARG A 1 78 ? -0.459 -12.931 -16.191 1.00 61.69 78 ARG A N 1
ATOM 639 C CA . ARG A 1 78 ? -0.127 -13.923 -17.226 1.00 61.69 78 ARG A CA 1
ATOM 640 C C . ARG A 1 78 ? 1.107 -14.734 -16.879 1.00 61.69 78 ARG A C 1
ATOM 642 O O . ARG A 1 78 ? 1.036 -15.952 -16.843 1.00 61.69 78 ARG A O 1
ATOM 649 N N . ASP A 1 79 ? 2.211 -14.051 -16.589 1.00 67.94 79 ASP A N 1
ATOM 650 C CA . ASP A 1 79 ? 3.539 -14.673 -16.615 1.00 67.94 79 ASP A CA 1
ATOM 651 C C . ASP A 1 79 ? 4.414 -14.318 -15.398 1.00 67.94 79 ASP A C 1
ATOM 653 O O . ASP A 1 79 ? 5.613 -14.600 -15.381 1.00 67.94 79 ASP A O 1
ATOM 657 N N . GLY A 1 80 ? 3.824 -13.685 -14.377 1.00 78.69 80 GLY A N 1
ATOM 658 C CA . GLY A 1 80 ? 4.555 -13.121 -13.244 1.00 78.69 80 GLY A CA 1
ATOM 659 C C . GLY A 1 80 ? 5.166 -11.752 -13.557 1.00 78.69 80 GLY A C 1
ATOM 660 O O . GLY A 1 80 ? 5.364 -11.370 -14.712 1.00 78.69 80 GLY A O 1
ATOM 661 N N . ILE A 1 81 ? 5.423 -10.970 -12.506 1.00 85.62 81 ILE A N 1
ATOM 662 C CA . ILE A 1 81 ? 5.819 -9.564 -12.657 1.00 85.62 81 ILE A CA 1
ATOM 663 C C . ILE A 1 81 ? 7.146 -9.407 -13.406 1.00 85.62 81 ILE A C 1
ATOM 665 O O . ILE A 1 81 ? 7.226 -8.570 -14.293 1.00 85.62 81 ILE A O 1
ATOM 669 N N . THR A 1 82 ? 8.153 -10.239 -13.124 1.00 87.94 82 THR A N 1
ATOM 670 C CA . THR A 1 82 ? 9.489 -10.112 -13.727 1.00 87.94 82 THR A CA 1
ATOM 671 C C . THR A 1 82 ? 9.441 -10.262 -15.243 1.00 87.94 82 THR A C 1
ATOM 673 O O . THR A 1 82 ? 9.826 -9.347 -15.961 1.00 87.94 82 THR A O 1
ATOM 676 N N . ARG A 1 83 ? 8.850 -11.356 -15.740 1.00 88.06 83 ARG A N 1
ATOM 677 C CA . ARG A 1 83 ? 8.731 -11.601 -17.182 1.00 88.06 83 ARG A CA 1
ATOM 678 C C . ARG A 1 83 ? 7.903 -10.527 -17.883 1.00 88.06 83 ARG A C 1
ATOM 680 O O . ARG A 1 83 ? 8.214 -10.145 -19.007 1.00 88.06 83 ARG A O 1
ATOM 687 N N . HIS A 1 84 ? 6.860 -10.024 -17.225 1.00 88.94 84 HIS A N 1
ATOM 688 C CA . HIS A 1 84 ? 6.069 -8.911 -17.748 1.00 88.94 84 HIS A CA 1
ATOM 689 C C . HIS A 1 84 ? 6.895 -7.630 -17.885 1.00 88.94 84 HIS A C 1
ATOM 691 O O . HIS A 1 84 ? 6.806 -6.962 -18.912 1.00 88.94 84 HIS A O 1
ATOM 697 N N . LEU A 1 85 ? 7.722 -7.311 -16.886 1.00 91.56 85 LEU A N 1
ATOM 698 C CA . LEU A 1 85 ? 8.631 -6.166 -16.938 1.00 91.56 85 LEU A CA 1
ATOM 699 C C . LEU A 1 85 ? 9.682 -6.329 -18.035 1.00 91.56 8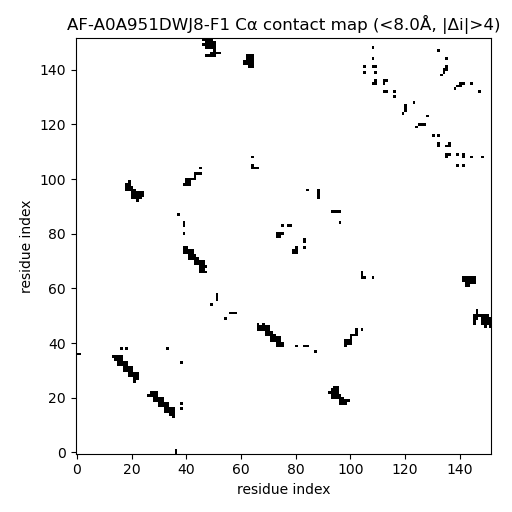5 LEU A C 1
ATOM 701 O O . LEU A 1 85 ? 9.912 -5.368 -18.760 1.00 91.56 85 LEU A O 1
ATOM 705 N N . ASP A 1 86 ? 10.246 -7.522 -18.224 1.00 92.00 86 ASP A N 1
ATOM 706 C CA . ASP A 1 86 ? 11.232 -7.784 -19.282 1.00 92.00 86 ASP A CA 1
ATOM 707 C C . ASP A 1 86 ? 10.631 -7.574 -20.681 1.00 92.00 86 ASP A C 1
ATOM 709 O O . ASP A 1 86 ? 11.193 -6.866 -21.520 1.00 92.00 86 ASP A O 1
ATOM 713 N N . ILE A 1 87 ? 9.442 -8.140 -20.925 1.00 92.06 87 ILE A N 1
ATOM 714 C CA . ILE A 1 87 ? 8.706 -7.973 -22.189 1.00 92.06 87 ILE A CA 1
ATOM 715 C C . ILE A 1 87 ? 8.377 -6.497 -22.421 1.00 92.06 87 ILE A C 1
ATOM 717 O O . ILE A 1 87 ? 8.531 -5.987 -23.535 1.00 92.06 87 ILE A O 1
ATOM 721 N N . LEU A 1 88 ? 7.909 -5.806 -21.381 1.00 92.38 88 LEU A N 1
ATOM 722 C CA . LEU A 1 88 ? 7.528 -4.405 -21.475 1.00 92.38 88 LEU A CA 1
ATOM 723 C C . LEU A 1 88 ? 8.751 -3.512 -21.713 1.00 92.38 88 LEU A C 1
ATOM 725 O O . LEU A 1 88 ? 8.689 -2.631 -22.568 1.00 92.38 88 LEU A O 1
ATOM 729 N N . ALA A 1 89 ? 9.871 -3.774 -21.039 1.00 95.25 89 ALA A N 1
ATOM 730 C CA . ALA A 1 89 ? 11.118 -3.042 -21.223 1.00 95.25 89 ALA A CA 1
ATOM 731 C C . ALA A 1 89 ? 11.643 -3.191 -22.656 1.00 95.25 89 ALA A C 1
ATOM 733 O O . ALA A 1 89 ? 11.945 -2.191 -23.311 1.00 95.25 89 ALA A O 1
ATOM 734 N N . ALA A 1 90 ? 11.642 -4.417 -23.190 1.00 95.94 90 ALA A N 1
ATOM 735 C CA . ALA A 1 90 ? 12.020 -4.688 -24.574 1.00 95.94 90 ALA A CA 1
ATOM 736 C C . ALA A 1 90 ? 11.096 -3.979 -25.578 1.00 95.94 90 ALA A C 1
ATOM 738 O O . ALA A 1 90 ? 11.571 -3.350 -26.525 1.00 95.94 90 ALA A O 1
ATOM 739 N N . LYS A 1 91 ? 9.774 -4.027 -25.357 1.00 94.88 91 LYS A N 1
ATOM 740 C CA . LYS A 1 91 ? 8.781 -3.365 -26.219 1.00 94.88 91 LYS A CA 1
ATOM 741 C C . LYS A 1 91 ? 8.957 -1.846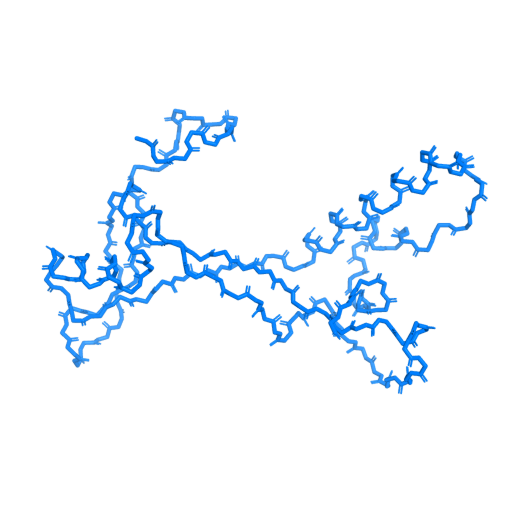 -26.236 1.00 94.88 91 LYS A C 1
ATOM 743 O O . LYS A 1 91 ? 8.842 -1.232 -27.294 1.00 94.88 91 LYS A O 1
ATOM 748 N N . LEU A 1 92 ? 9.223 -1.253 -25.076 1.00 95.81 92 LEU A N 1
ATOM 749 C CA . LEU A 1 92 ? 9.406 0.191 -24.915 1.00 95.81 92 LEU A CA 1
ATOM 750 C C . LEU A 1 92 ? 10.831 0.649 -25.259 1.00 95.81 92 LEU A C 1
ATOM 752 O O . LEU A 1 92 ? 11.071 1.850 -25.329 1.00 95.81 92 LEU A O 1
ATOM 756 N N . LYS A 1 93 ? 11.756 -0.290 -25.511 1.00 97.12 93 LYS A N 1
ATOM 757 C CA . LYS A 1 93 ? 13.186 -0.038 -25.754 1.00 97.12 93 LYS A CA 1
ATOM 758 C C . LYS A 1 93 ? 13.828 0.780 -24.630 1.00 97.12 93 LYS A C 1
ATOM 760 O O . LYS A 1 93 ? 14.600 1.700 -24.886 1.00 97.12 93 LYS A O 1
ATOM 765 N N . VAL A 1 94 ? 13.485 0.441 -23.390 1.00 97.12 94 VAL A N 1
ATOM 766 C CA . VAL A 1 94 ? 14.027 1.065 -22.176 1.00 97.12 94 VAL A CA 1
ATOM 767 C C . VAL A 1 94 ? 14.971 0.100 -21.470 1.00 97.12 94 VAL A C 1
ATOM 769 O O . VAL A 1 94 ? 14.808 -1.116 -21.553 1.00 97.12 94 VAL A O 1
ATOM 772 N N . ALA A 1 95 ? 15.956 0.639 -20.759 1.00 96.88 95 ALA A N 1
ATOM 773 C CA . ALA A 1 95 ? 16.932 -0.152 -20.017 1.00 96.88 95 ALA A CA 1
ATOM 774 C C . ALA A 1 95 ? 16.363 -0.734 -18.716 1.00 96.88 95 ALA A C 1
ATOM 776 O O . ALA A 1 95 ? 16.753 -1.827 -18.315 1.00 96.88 95 ALA A O 1
ATOM 777 N N . ALA A 1 96 ? 15.463 -0.011 -18.044 1.00 95.31 96 ALA A N 1
ATOM 778 C CA . ALA A 1 96 ? 14.841 -0.472 -16.806 1.00 95.31 96 ALA A CA 1
ATOM 779 C C . ALA A 1 96 ? 13.465 0.160 -16.579 1.00 95.31 96 ALA A C 1
ATOM 781 O O . ALA A 1 96 ? 13.181 1.261 -17.057 1.00 95.31 96 ALA A O 1
ATOM 782 N N . ILE A 1 97 ? 12.638 -0.530 -15.796 1.00 95.00 97 ILE A N 1
ATOM 783 C CA . ILE A 1 97 ? 11.323 -0.078 -15.334 1.00 95.00 97 ILE A CA 1
ATOM 784 C C . ILE A 1 97 ? 11.315 -0.136 -13.805 1.00 95.00 97 ILE A C 1
ATOM 786 O O . ILE A 1 97 ? 11.749 -1.132 -13.228 1.00 95.00 97 ILE A O 1
ATOM 790 N N . GLU A 1 98 ? 10.786 0.900 -13.156 1.00 92.38 98 GLU A N 1
ATOM 791 C CA . GLU A 1 98 ? 10.546 0.924 -11.710 1.00 92.38 98 GLU A CA 1
ATOM 792 C C . GLU A 1 98 ? 9.035 0.987 -11.443 1.00 92.38 98 GLU A C 1
ATOM 794 O O . GLU A 1 98 ? 8.436 2.064 -11.510 1.00 92.38 98 GLU A O 1
ATOM 799 N N . PRO A 1 99 ? 8.382 -0.153 -11.149 1.00 87.19 99 PRO A N 1
ATOM 800 C CA . PRO A 1 99 ? 6.998 -0.145 -10.702 1.00 87.19 99 PRO A CA 1
ATOM 801 C C . PRO A 1 99 ? 6.882 0.633 -9.396 1.00 87.19 99 PRO A C 1
ATOM 803 O O . PRO A 1 99 ? 7.625 0.383 -8.446 1.00 87.19 99 PRO A O 1
ATOM 806 N N . GLN A 1 100 ? 5.920 1.547 -9.335 1.00 85.62 100 GLN A N 1
ATOM 807 C CA . GLN A 1 100 ? 5.653 2.330 -8.138 1.00 85.62 100 GLN A CA 1
ATOM 808 C C . GLN A 1 100 ? 4.328 1.902 -7.515 1.00 85.62 100 GLN A C 1
ATOM 810 O O . GLN A 1 100 ? 3.359 1.588 -8.204 1.00 85.62 100 GLN A O 1
ATOM 815 N N . GLY A 1 101 ? 4.294 1.894 -6.188 1.00 82.44 101 GLY A N 1
ATOM 816 C CA . GLY A 1 101 ? 3.080 1.698 -5.417 1.00 82.44 101 GLY A CA 1
ATOM 817 C C . GLY A 1 101 ? 3.077 2.660 -4.243 1.00 82.44 101 GLY A C 1
ATOM 818 O O . GLY A 1 101 ? 4.113 2.902 -3.626 1.00 82.44 101 GLY A O 1
ATOM 819 N N . SER A 1 102 ? 1.908 3.203 -3.937 1.00 83.50 102 SER A N 1
ATOM 820 C CA . SER A 1 102 ? 1.674 4.009 -2.748 1.00 83.50 102 SER A CA 1
ATOM 821 C C . SER A 1 102 ? 0.527 3.405 -1.948 1.00 83.50 102 SER A C 1
ATOM 823 O O . SER A 1 102 ? -0.376 2.770 -2.495 1.00 83.50 102 SER A O 1
ATOM 825 N N . ALA A 1 103 ? 0.584 3.572 -0.632 1.00 83.44 103 ALA A N 1
ATOM 826 C CA . ALA A 1 103 ? -0.463 3.140 0.276 1.00 83.44 103 ALA A CA 1
ATOM 827 C C . ALA A 1 103 ? -0.750 4.265 1.267 1.00 83.44 103 ALA A C 1
ATOM 829 O O . ALA A 1 103 ? 0.171 4.806 1.880 1.00 83.44 103 ALA A O 1
ATOM 830 N N . SER A 1 104 ? -2.031 4.593 1.433 1.00 87.00 104 SER A N 1
ATOM 831 C CA . SER A 1 104 ? -2.478 5.559 2.432 1.00 87.00 104 SER A CA 1
ATOM 832 C C . SER A 1 104 ? -2.763 4.823 3.734 1.00 87.00 104 SER A C 1
ATOM 834 O O . SER A 1 104 ? -3.839 4.257 3.939 1.00 87.00 104 SER A O 1
ATOM 836 N N . VAL A 1 105 ? -1.728 4.709 4.567 1.00 85.31 105 VAL A N 1
ATOM 837 C CA . VAL A 1 105 ? -1.768 3.855 5.758 1.00 85.31 105 VAL A CA 1
ATOM 838 C C . VAL A 1 105 ? -2.810 4.331 6.788 1.00 85.31 105 VAL A C 1
ATOM 840 O O . VAL A 1 105 ? -3.572 3.481 7.252 1.00 85.31 105 VAL A O 1
ATOM 843 N N . PRO A 1 106 ? -2.945 5.637 7.103 1.00 86.19 106 PRO A N 1
ATOM 844 C CA . PRO A 1 106 ? -3.977 6.123 8.027 1.00 86.19 106 PRO A CA 1
ATOM 845 C C . PRO A 1 106 ? -5.411 5.773 7.598 1.00 86.19 106 PRO A C 1
ATOM 847 O O . PRO A 1 106 ? -6.220 5.318 8.408 1.00 86.19 106 PRO A O 1
ATOM 850 N N . GLU A 1 107 ? -5.734 5.929 6.317 1.00 87.75 107 GLU A N 1
ATOM 851 C CA . GLU A 1 107 ? -7.046 5.607 5.755 1.00 87.75 107 GLU A CA 1
ATOM 852 C C . GLU A 1 107 ? -7.298 4.100 5.770 1.00 87.75 107 GLU A C 1
ATOM 854 O O . GLU A 1 107 ? -8.403 3.663 6.101 1.00 87.75 107 GLU A O 1
ATOM 859 N N . PHE A 1 108 ? -6.270 3.298 5.473 1.00 87.69 108 PHE A N 1
ATOM 860 C CA . PHE A 1 108 ? -6.336 1.842 5.574 1.00 87.69 108 PHE A CA 1
ATOM 861 C C . PHE A 1 108 ? -6.629 1.388 7.012 1.00 87.69 108 PHE A C 1
ATOM 863 O O . PHE A 1 108 ? -7.538 0.590 7.238 1.00 87.69 108 PHE A O 1
ATOM 870 N N . ILE A 1 109 ? -5.928 1.950 7.997 1.00 87.69 109 ILE A N 1
ATOM 871 C CA . ILE A 1 109 ? -6.160 1.705 9.428 1.00 87.69 109 ILE A CA 1
ATOM 872 C C . ILE A 1 109 ? -7.590 2.071 9.823 1.00 87.69 109 ILE A C 1
ATOM 874 O O . ILE A 1 109 ? -8.272 1.291 10.490 1.00 87.69 109 ILE A O 1
ATOM 878 N N . ARG A 1 110 ? -8.081 3.236 9.392 1.00 89.38 110 ARG A N 1
ATOM 879 C CA . ARG A 1 110 ? -9.441 3.681 9.714 1.00 89.38 110 ARG A CA 1
ATOM 880 C C . ARG A 1 110 ? -10.498 2.773 9.103 1.00 89.38 110 ARG A C 1
ATOM 882 O O . ARG A 1 110 ? -11.517 2.506 9.738 1.00 89.38 110 ARG A O 1
ATOM 889 N N . MET A 1 111 ? -10.269 2.294 7.883 1.00 91.69 111 MET A N 1
ATOM 890 C CA . MET A 1 111 ? -11.131 1.299 7.251 1.00 91.69 111 MET A CA 1
ATOM 891 C C . MET A 1 111 ? -11.195 0.023 8.101 1.00 91.69 111 MET A C 1
ATOM 893 O O . MET A 1 111 ? -12.296 -0.427 8.413 1.00 91.69 111 MET A O 1
ATOM 897 N N . LEU A 1 112 ? -10.051 -0.512 8.540 1.00 91.44 112 LEU A N 1
ATOM 898 C CA . LEU A 1 112 ? -10.007 -1.688 9.416 1.00 91.44 112 LEU A CA 1
ATOM 899 C C . LEU A 1 112 ? -10.716 -1.446 10.752 1.00 91.44 112 LEU A C 1
ATOM 901 O O . LEU A 1 112 ? -11.499 -2.288 11.185 1.00 91.44 112 LEU A O 1
ATOM 905 N N . ALA A 1 113 ? -10.510 -0.283 11.372 1.00 91.44 113 ALA A N 1
ATOM 906 C CA . ALA A 1 113 ? -11.162 0.072 12.627 1.00 91.44 113 ALA A CA 1
ATOM 907 C C . ALA A 1 113 ? -12.695 0.119 12.491 1.00 91.44 113 ALA A C 1
ATOM 909 O O . ALA A 1 113 ? -13.413 -0.420 13.334 1.00 91.44 113 ALA A O 1
ATOM 910 N N . LYS A 1 114 ? -13.205 0.702 11.396 1.00 93.69 114 LYS A N 1
ATOM 911 C CA . LYS A 1 114 ? -14.643 0.726 11.080 1.00 93.69 114 LYS A CA 1
ATOM 912 C C . LYS A 1 114 ? -15.205 -0.677 10.874 1.00 93.69 114 LYS A C 1
ATOM 914 O O . LYS A 1 114 ? -16.283 -0.965 11.384 1.00 93.69 114 LYS A O 1
ATOM 919 N N . ILE A 1 115 ? -14.479 -1.535 10.157 1.00 95.00 115 ILE A N 1
ATOM 920 C CA . ILE A 1 115 ? -14.866 -2.934 9.938 1.00 95.00 115 ILE A CA 1
ATOM 921 C C . ILE A 1 115 ? -14.949 -3.665 11.282 1.00 95.00 115 ILE A C 1
ATOM 923 O O . ILE A 1 115 ? -16.001 -4.208 11.607 1.00 95.00 115 ILE A O 1
ATOM 927 N N . ALA A 1 116 ? -13.889 -3.622 12.093 1.00 92.44 116 ALA A N 1
ATOM 928 C CA . ALA A 1 116 ? -13.841 -4.296 13.390 1.00 92.44 116 ALA A CA 1
ATOM 929 C C . ALA A 1 116 ? -14.951 -3.819 14.341 1.00 92.44 116 ALA A C 1
ATOM 931 O O . ALA A 1 116 ? -15.624 -4.636 14.965 1.00 92.44 116 ALA A O 1
ATOM 932 N N . HIS A 1 117 ? -15.195 -2.507 14.413 1.00 93.44 117 HIS A N 1
ATOM 933 C CA . HIS A 1 117 ? -16.275 -1.954 15.230 1.00 93.44 117 HIS A CA 1
ATOM 934 C C . HIS A 1 117 ? -17.662 -2.383 14.731 1.00 93.44 117 HIS A C 1
ATOM 936 O O . HIS A 1 117 ? -18.505 -2.757 15.540 1.00 93.44 117 HIS A O 1
ATOM 942 N N . ALA A 1 118 ? -17.900 -2.369 13.415 1.00 95.19 118 ALA A N 1
ATOM 943 C CA . ALA A 1 118 ? -19.168 -2.817 12.841 1.00 95.19 118 ALA A CA 1
ATOM 944 C C . ALA A 1 118 ? -19.431 -4.303 13.125 1.00 95.19 118 ALA A C 1
ATOM 946 O O . ALA A 1 118 ? -20.546 -4.653 13.502 1.00 95.19 118 ALA A O 1
ATOM 947 N N . PHE A 1 119 ? -18.403 -5.151 13.017 1.00 95.62 119 PHE A N 1
ATOM 948 C CA . PHE A 1 119 ? -18.488 -6.555 13.422 1.00 95.62 119 PHE A CA 1
ATOM 949 C C . PHE A 1 119 ? -18.832 -6.693 14.909 1.00 95.62 119 PHE A C 1
ATOM 951 O O . PHE A 1 119 ? -19.774 -7.399 15.246 1.00 95.62 119 PHE A O 1
ATOM 958 N N . ALA A 1 120 ? -18.145 -5.971 15.798 1.00 94.50 120 ALA A N 1
ATOM 959 C CA . ALA A 1 120 ? -18.434 -6.023 17.232 1.00 94.50 120 ALA A CA 1
ATOM 960 C C . ALA A 1 120 ? -19.870 -5.578 17.567 1.00 94.50 120 ALA A C 1
ATOM 962 O O . ALA A 1 120 ? -20.527 -6.206 18.391 1.00 94.50 120 ALA A O 1
ATOM 963 N N . VAL A 1 121 ? -20.385 -4.530 16.913 1.00 95.94 121 VAL A N 1
ATOM 964 C CA . VAL A 1 121 ? -21.780 -4.081 17.082 1.00 95.94 121 VAL A CA 1
ATOM 965 C C . VAL A 1 121 ? -22.776 -5.115 16.561 1.00 95.94 121 VAL A C 1
ATOM 967 O O . VAL A 1 121 ? -23.813 -5.308 17.189 1.00 95.94 121 VAL A O 1
ATOM 970 N N . ALA A 1 122 ? -22.484 -5.772 15.437 1.00 96.81 122 ALA A N 1
ATOM 971 C CA . ALA A 1 122 ? -23.354 -6.806 14.883 1.00 96.81 122 ALA A CA 1
ATOM 972 C C . ALA A 1 122 ? -23.443 -8.040 15.797 1.00 96.81 122 ALA A C 1
ATOM 974 O O . ALA A 1 122 ? -24.530 -8.582 15.971 1.00 96.81 122 ALA A O 1
ATOM 975 N N . GLU A 1 123 ? -22.323 -8.444 16.399 1.00 97.50 123 GLU A N 1
ATOM 976 C CA . GLU A 1 123 ? -22.237 -9.634 17.255 1.00 97.50 123 GLU A CA 1
ATOM 977 C C . GLU A 1 123 ? -22.729 -9.384 18.687 1.00 97.50 123 GLU A C 1
ATOM 979 O O . GLU A 1 123 ? -23.454 -10.196 19.254 1.00 97.50 123 GLU A O 1
ATOM 984 N N . LEU A 1 124 ? -22.328 -8.264 19.294 1.00 96.50 124 LEU A N 1
ATOM 985 C CA . LEU A 1 124 ? -22.588 -7.987 20.712 1.00 96.50 124 LEU A CA 1
ATOM 986 C C . LEU A 1 124 ? -23.811 -7.089 20.923 1.00 96.50 124 LEU A C 1
ATOM 988 O O . LEU A 1 124 ? -24.392 -7.082 22.005 1.00 96.50 124 LEU A O 1
ATOM 992 N N . GLY A 1 125 ? -24.211 -6.337 19.900 1.00 94.94 125 GLY A N 1
ATOM 993 C CA . GLY A 1 125 ? -25.259 -5.328 19.975 1.00 94.94 125 GLY A CA 1
ATOM 994 C C . GLY A 1 125 ? -24.723 -3.908 20.169 1.00 94.94 125 GLY A C 1
ATOM 995 O O . GLY A 1 125 ? -23.604 -3.661 20.632 1.00 94.94 125 GLY A O 1
ATOM 996 N N . LEU A 1 126 ? -25.558 -2.934 19.804 1.00 92.69 126 LEU A N 1
ATOM 997 C CA . LEU A 1 126 ? -25.258 -1.518 19.988 1.00 92.69 126 LEU A CA 1
ATOM 998 C C . LEU A 1 126 ? -25.191 -1.190 21.489 1.00 92.69 126 LEU A C 1
ATOM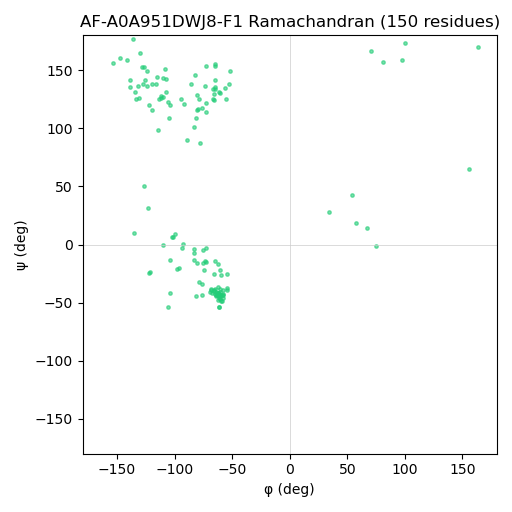 1000 O O . LEU A 1 126 ? -26.116 -1.503 22.231 1.00 92.69 126 LEU A O 1
ATOM 1004 N N . ASN A 1 127 ? -24.115 -0.524 21.921 1.00 91.38 127 ASN A N 1
ATOM 1005 C CA . ASN A 1 127 ? -23.829 -0.171 23.323 1.00 91.38 127 ASN A CA 1
ATOM 1006 C C . ASN A 1 127 ? -23.544 -1.355 24.271 1.00 91.38 127 ASN A C 1
ATOM 1008 O O . ASN A 1 127 ? -23.522 -1.162 25.484 1.00 91.38 127 ASN A O 1
ATOM 1012 N N . ALA A 1 128 ? -23.288 -2.558 23.753 1.00 94.44 128 ALA A N 1
ATOM 1013 C CA . ALA A 1 128 ? -22.986 -3.732 24.580 1.00 94.44 128 ALA A CA 1
ATOM 1014 C C . ALA A 1 128 ? -21.513 -3.838 25.029 1.00 94.44 128 ALA A C 1
ATOM 1016 O O . ALA A 1 128 ? -21.152 -4.744 25.776 1.00 94.44 128 ALA A O 1
ATOM 1017 N N . PHE A 1 129 ? -20.648 -2.932 24.571 1.00 93.06 129 PHE A N 1
ATOM 1018 C CA . PHE A 1 129 ? -19.220 -2.919 24.881 1.00 93.06 129 PHE A CA 1
ATOM 1019 C C . PHE A 1 129 ? -18.683 -1.486 24.924 1.00 93.06 129 PHE A C 1
ATOM 1021 O O . PHE A 1 129 ? -19.276 -0.568 24.356 1.00 93.06 129 PHE A O 1
ATOM 1028 N N . SER A 1 130 ? -17.532 -1.301 25.574 1.00 91.31 130 SER A N 1
ATOM 1029 C CA . SER A 1 130 ? -16.798 -0.034 25.536 1.00 91.31 130 SER A CA 1
ATOM 1030 C C . SER A 1 130 ? -15.983 0.052 24.236 1.00 91.31 130 SER A C 1
ATOM 1032 O O . SER A 1 130 ? -15.096 -0.781 24.023 1.00 91.31 130 SER A O 1
ATOM 1034 N N . PRO A 1 131 ? -16.274 0.998 23.324 1.00 86.81 131 PRO A N 1
ATOM 1035 C CA . PRO A 1 131 ? -15.699 0.971 21.988 1.00 86.81 131 PRO A CA 1
ATOM 1036 C C . PRO A 1 131 ? -14.292 1.585 21.957 1.00 86.81 131 PRO A C 1
ATOM 1038 O O . PRO A 1 131 ? -14.118 2.798 21.875 1.00 86.81 131 PRO A O 1
ATOM 1041 N N . LEU A 1 132 ? -13.277 0.718 21.941 1.00 87.19 132 LEU A N 1
ATOM 1042 C CA . LEU A 1 132 ? -11.856 1.101 21.956 1.00 87.19 132 LEU A CA 1
ATOM 1043 C C . LEU A 1 132 ? -11.389 1.849 20.693 1.00 87.19 132 LEU A C 1
ATOM 1045 O O . LEU A 1 132 ? -10.430 2.607 20.736 1.00 87.19 132 LEU A O 1
ATOM 1049 N N . LEU A 1 133 ? -12.061 1.640 19.558 1.00 89.69 133 LEU A N 1
ATOM 1050 C CA . LEU A 1 133 ? -11.613 2.121 18.244 1.00 89.69 133 LEU A CA 1
ATOM 1051 C C . LEU A 1 133 ? -12.176 3.497 17.858 1.00 89.69 133 LEU A C 1
ATOM 1053 O O . LEU A 1 133 ? -11.882 3.994 16.771 1.00 89.69 133 LEU A O 1
ATOM 1057 N N . MET A 1 134 ? -12.990 4.121 18.716 1.00 89.94 134 MET A N 1
ATOM 1058 C CA . MET A 1 134 ? -13.637 5.402 18.402 1.00 89.94 134 MET A CA 1
ATOM 1059 C C . MET A 1 134 ? -12.656 6.532 18.065 1.00 89.94 134 MET A C 1
ATOM 1061 O O . MET A 1 134 ? -12.919 7.199 17.060 1.00 89.94 134 MET A O 1
ATOM 1065 N N . PRO A 1 135 ? -11.529 6.711 18.784 1.00 88.69 135 PRO A N 1
ATOM 1066 C CA . PRO A 1 135 ? -10.556 7.754 18.447 1.00 88.69 135 PRO A CA 1
ATOM 1067 C C . PRO A 1 135 ? -9.966 7.586 17.038 1.00 88.69 135 PRO A C 1
ATOM 1069 O O . PRO A 1 135 ? -9.849 8.546 16.282 1.00 88.69 135 PRO A O 1
ATOM 1072 N N . ILE A 1 136 ? -9.701 6.343 16.618 1.00 89.25 136 ILE A N 1
ATOM 1073 C CA . ILE A 1 136 ? -9.207 6.042 15.262 1.00 89.25 136 ILE A CA 1
ATOM 1074 C C . ILE A 1 136 ? -10.285 6.325 14.202 1.00 89.25 136 ILE A C 1
ATOM 1076 O O . ILE A 1 136 ? -9.983 6.764 13.089 1.00 89.25 136 ILE A O 1
ATOM 1080 N N . ILE A 1 137 ? -11.548 6.024 14.520 1.00 91.00 137 ILE A N 1
ATOM 1081 C CA . ILE A 1 137 ? -12.674 6.130 13.583 1.00 91.00 137 ILE A CA 1
ATOM 1082 C C . ILE A 1 137 ? -13.114 7.583 13.372 1.00 91.00 137 ILE A C 1
ATOM 1084 O O . ILE A 1 137 ? -13.435 7.935 12.232 1.00 91.00 137 ILE A O 1
ATOM 1088 N N . ARG A 1 138 ? -13.204 8.374 14.450 1.00 89.00 138 ARG A N 1
ATOM 1089 C CA . ARG A 1 138 ? -13.798 9.722 14.459 1.00 89.00 138 ARG A CA 1
ATOM 1090 C C . ARG A 1 138 ? -12.779 10.850 14.494 1.00 89.00 138 ARG A C 1
ATOM 1092 O O . ARG A 1 138 ? -12.986 11.837 13.799 1.00 89.00 138 ARG A O 1
ATOM 1099 N N . ASP A 1 139 ? -11.731 10.697 15.294 1.00 82.12 139 ASP A N 1
ATOM 1100 C CA . ASP A 1 139 ? -10.827 11.796 15.652 1.00 82.12 139 ASP A CA 1
ATOM 1101 C C . ASP A 1 139 ? -9.522 11.749 14.850 1.00 82.12 139 ASP A C 1
ATOM 1103 O O . ASP A 1 139 ? -8.593 12.513 15.090 1.00 82.12 139 ASP A O 1
ATOM 1107 N N . ASP A 1 140 ? -9.457 10.839 13.874 1.00 78.88 140 ASP A N 1
ATOM 1108 C CA . ASP A 1 140 ? -8.330 10.640 12.969 1.00 78.88 140 ASP A CA 1
ATOM 1109 C C . ASP A 1 140 ? -7.009 10.326 13.697 1.00 78.88 140 ASP A C 1
ATOM 1111 O O . ASP A 1 140 ? -5.922 10.382 13.111 1.00 78.88 140 ASP A O 1
ATOM 1115 N N . GLU A 1 141 ? -7.105 9.908 14.962 1.00 84.00 141 GLU A N 1
ATOM 1116 C CA . GLU A 1 141 ? -5.966 9.623 15.819 1.00 84.00 141 GLU A CA 1
ATOM 1117 C C . GLU A 1 141 ? -5.371 8.257 15.473 1.00 84.00 141 GLU A C 1
ATOM 1119 O O . GLU A 1 141 ? -5.717 7.207 16.010 1.00 84.00 141 GLU A O 1
ATOM 1124 N N . THR A 1 142 ? -4.455 8.277 14.510 1.00 79.75 142 THR A N 1
ATOM 1125 C CA . THR A 1 142 ? -3.743 7.087 14.022 1.00 79.75 142 THR A CA 1
ATOM 1126 C C . THR A 1 142 ? -2.322 6.988 14.572 1.00 79.75 142 THR A C 1
ATOM 1128 O O . THR A 1 142 ? -1.572 6.093 14.191 1.00 79.75 142 THR A O 1
ATOM 1131 N N . SER A 1 143 ? -1.957 7.875 15.503 1.00 77.50 143 SER A N 1
ATOM 1132 C CA . SER A 1 143 ? -0.632 7.946 16.119 1.00 77.50 143 SER A CA 1
ATOM 1133 C C . SER A 1 143 ? -0.209 6.605 16.722 1.00 77.50 143 SER A C 1
ATOM 1135 O O . SER A 1 143 ? 0.920 6.203 16.515 1.00 77.50 143 SER A O 1
ATOM 1137 N N . ASN A 1 144 ? -1.099 5.843 17.361 1.00 77.62 144 ASN A N 1
ATOM 1138 C CA . ASN A 1 144 ? -0.726 4.586 18.021 1.00 77.62 144 ASN A CA 1
ATOM 1139 C C . ASN A 1 144 ? -1.506 3.356 17.529 1.00 77.62 144 ASN A C 1
ATOM 1141 O O . ASN A 1 144 ? -1.756 2.418 18.283 1.00 77.62 144 ASN A O 1
ATOM 1145 N N . CYS A 1 145 ? -1.901 3.331 16.255 1.00 77.50 145 CYS A N 1
ATOM 1146 C CA . CYS A 1 145 ? -2.765 2.275 15.714 1.00 77.50 145 CYS A CA 1
ATOM 1147 C C . CYS A 1 145 ? -2.175 0.855 15.792 1.00 77.50 145 CYS A C 1
ATOM 1149 O O . CYS A 1 145 ? -2.926 -0.119 15.768 1.00 77.50 145 CYS A O 1
ATOM 1151 N N . ALA A 1 146 ? -0.847 0.725 15.892 1.00 76.81 146 ALA A N 1
ATOM 1152 C CA . ALA A 1 146 ? -0.161 -0.556 16.058 1.00 76.81 146 ALA A CA 1
ATOM 1153 C C . ALA A 1 146 ? -0.543 -1.270 17.372 1.00 76.81 146 ALA A C 1
ATOM 1155 O O . ALA A 1 146 ? -0.334 -2.470 17.495 1.00 76.81 146 ALA A O 1
ATOM 1156 N N . GLN A 1 147 ? -1.136 -0.555 18.338 1.00 78.44 147 GLN A N 1
ATOM 1157 C CA . GLN A 1 147 ? -1.736 -1.144 19.543 1.00 78.44 147 GLN A CA 1
ATOM 1158 C C . GLN A 1 147 ? -3.060 -1.872 19.277 1.00 78.44 147 GLN A C 1
ATOM 1160 O O . GLN A 1 147 ? -3.553 -2.593 20.135 1.00 78.44 147 GLN A O 1
ATOM 1165 N N . HIS A 1 148 ? -3.669 -1.672 18.110 1.00 78.19 148 HIS A N 1
ATOM 1166 C CA . HIS A 1 148 ? -5.010 -2.179 17.815 1.00 78.19 148 HIS A CA 1
ATOM 1167 C C . HIS A 1 148 ? -5.048 -3.103 16.598 1.00 78.19 148 HIS A C 1
ATOM 1169 O O . HIS A 1 148 ? -5.965 -3.909 16.468 1.00 78.19 148 HIS A O 1
ATOM 1175 N N . ILE A 1 149 ? -4.078 -2.979 15.692 1.00 77.38 149 ILE A N 1
ATOM 1176 C CA . ILE A 1 149 ? -4.028 -3.710 14.425 1.00 77.38 149 ILE A CA 1
ATOM 1177 C C . ILE A 1 149 ? -2.636 -4.321 14.267 1.00 77.38 149 ILE A C 1
ATOM 1179 O O . ILE A 1 149 ? -1.639 -3.602 14.306 1.00 77.38 149 ILE A O 1
ATOM 1183 N N . GLY A 1 150 ? -2.578 -5.633 14.034 1.00 75.81 150 GLY A N 1
ATOM 1184 C CA . GLY A 1 150 ? -1.338 -6.370 13.802 1.00 75.81 150 GLY A CA 1
ATOM 1185 C C . GLY A 1 150 ? -1.514 -7.876 13.960 1.00 75.81 150 GLY A C 1
ATOM 1186 O O . GLY A 1 150 ? -2.569 -8.333 14.393 1.00 75.81 150 GLY A O 1
ATOM 1187 N N . GLY A 1 151 ? -0.495 -8.644 13.576 1.00 65.75 151 GLY A N 1
ATOM 1188 C CA . GLY A 1 151 ? -0.558 -10.108 13.633 1.00 65.75 151 GLY A CA 1
ATOM 1189 C C . GLY A 1 151 ? 0.385 -10.784 12.652 1.00 65.75 151 GLY A C 1
ATOM 1190 O O . GLY A 1 151 ? -0.065 -11.437 11.712 1.00 65.75 151 GLY A O 1
ATOM 1191 N N . VAL A 1 152 ? 1.689 -10.596 12.864 1.00 57.28 152 VAL A N 1
ATOM 1192 C CA . VAL A 1 152 ? 2.753 -11.333 12.167 1.00 57.28 152 VAL A CA 1
ATOM 1193 C C . VAL A 1 152 ? 3.709 -11.900 13.195 1.00 57.28 152 VAL A C 1
ATOM 1195 O O . VAL A 1 152 ? 4.133 -11.102 14.064 1.00 57.28 152 VAL A O 1
#

Foldseek 3Di:
DPPPDDDPPPVVDDQWDWWWFALEPPRDIDTDTDGPVLAKAKDKDQAFAAACVVVVDDDDDFPFLDRPDIDIATDDPPDGRVVSQVVVCVVVNTPGTDHDDDDPSLVVLLVVLVVVVVVCCVVQNDPSDDRPSCCSNPVSPRRRSSNPDHDD